Protein AF-A0A924H249-F1 (afdb_monomer_lite)

Foldseek 3Di:
DCVVVVVVCVVVVNDDDDDPVDDDDDDDDVVCVDLVNLLVVLLVLLLVPQCPLVLAQDQLPQPPVLVVLLVVLVVCCVPDPPPDDPVNSVSSSSNSSSVSNNVNSVVSNPDDDDPVVVCCVPPCVNVVVD

Structure (mmCIF, N/CA/C/O backbone):
data_AF-A0A924H249-F1
#
_entry.id   AF-A0A924H249-F1
#
loop_
_atom_site.group_PDB
_atom_site.id
_atom_site.type_symbol
_atom_site.label_atom_id
_atom_site.label_alt_id
_atom_site.label_comp_id
_atom_site.label_asym_id
_atom_site.label_entity_id
_atom_site.label_seq_id
_atom_site.pdbx_PDB_ins_code
_atom_site.Cartn_x
_atom_site.Cartn_y
_atom_site.Cartn_z
_atom_site.occupancy
_atom_site.B_iso_or_equiv
_atom_site.auth_seq_id
_atom_site.auth_comp_id
_atom_site.auth_asym_id
_atom_site.auth_atom_id
_atom_site.pdbx_PDB_model_num
ATOM 1 N N . MET A 1 1 ? 0.519 -14.916 -3.062 1.00 48.25 1 MET A N 1
ATOM 2 C CA . MET A 1 1 ? 1.588 -14.952 -4.080 1.00 48.25 1 MET A CA 1
ATOM 3 C C . MET A 1 1 ? 0.857 -15.051 -5.404 1.00 48.25 1 MET A 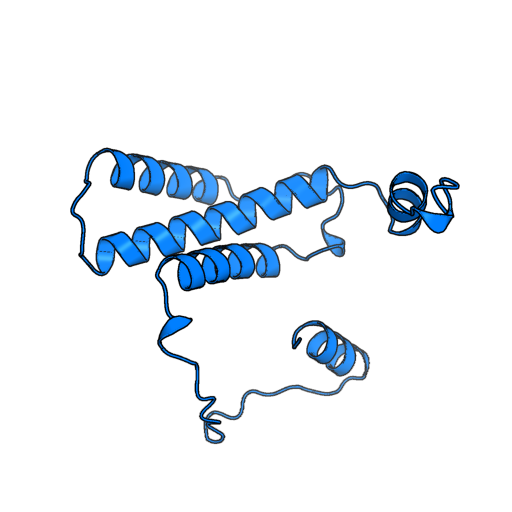C 1
ATOM 5 O O . MET A 1 1 ? 0.759 -16.128 -5.961 1.00 48.25 1 MET A O 1
ATOM 9 N N . ASP A 1 2 ? 0.258 -13.940 -5.844 1.00 69.56 2 ASP A N 1
ATOM 10 C CA . ASP A 1 2 ? -0.785 -13.982 -6.891 1.00 69.56 2 ASP A CA 1
ATOM 11 C C . ASP A 1 2 ? -0.420 -13.036 -8.049 1.00 69.56 2 ASP A C 1
ATOM 13 O O . ASP A 1 2 ? -0.809 -13.231 -9.194 1.00 69.56 2 ASP A O 1
ATOM 17 N N . PHE A 1 3 ? 0.419 -12.039 -7.752 1.00 65.44 3 PHE A N 1
ATOM 18 C CA . PHE A 1 3 ? 0.909 -11.050 -8.707 1.00 65.44 3 PHE A CA 1
ATOM 19 C C . PHE A 1 3 ? 1.842 -11.659 -9.761 1.00 65.44 3 PHE A C 1
ATOM 21 O O . PHE A 1 3 ? 1.658 -11.430 -10.950 1.00 65.44 3 PHE A O 1
ATOM 28 N N . GLU A 1 4 ? 2.816 -12.471 -9.341 1.00 70.19 4 GLU A N 1
ATOM 29 C CA . GLU A 1 4 ? 3.751 -13.125 -10.264 1.00 70.19 4 GLU A CA 1
ATOM 30 C C . GLU A 1 4 ? 3.041 -14.145 -11.163 1.00 70.19 4 GLU A C 1
ATOM 32 O O . GLU A 1 4 ? 3.301 -14.198 -12.362 1.00 70.19 4 GLU A O 1
ATOM 37 N N . PHE A 1 5 ? 2.099 -14.906 -10.599 1.00 77.94 5 PHE A N 1
ATOM 38 C CA . PHE A 1 5 ? 1.247 -15.814 -11.360 1.00 77.94 5 PHE A CA 1
ATOM 39 C C . PHE A 1 5 ? 0.435 -15.054 -12.417 1.00 77.94 5 PHE A C 1
ATOM 41 O O . PHE A 1 5 ? 0.472 -15.416 -13.589 1.00 77.94 5 PHE A O 1
ATOM 48 N N . GLY A 1 6 ? -0.211 -13.947 -12.030 1.00 78.06 6 GLY A N 1
ATOM 49 C CA . GLY A 1 6 ? -0.967 -13.098 -12.952 1.00 78.06 6 GLY A CA 1
ATOM 50 C C . GLY A 1 6 ? -0.116 -12.529 -14.092 1.00 78.06 6 GLY A C 1
ATOM 51 O O . GLY A 1 6 ? -0.533 -12.598 -15.247 1.00 78.06 6 GLY A O 1
ATOM 52 N N . ILE A 1 7 ? 1.093 -12.035 -13.791 1.00 73.00 7 ILE A N 1
ATOM 53 C CA . ILE A 1 7 ? 2.043 -11.553 -14.809 1.00 73.00 7 ILE A CA 1
ATOM 54 C C . ILE A 1 7 ? 2.418 -12.674 -15.779 1.00 73.00 7 ILE A C 1
ATOM 56 O O . ILE A 1 7 ? 2.388 -12.472 -16.992 1.00 73.00 7 ILE A O 1
ATOM 60 N N . ARG A 1 8 ? 2.739 -13.866 -15.264 1.00 79.00 8 ARG A N 1
ATOM 61 C CA . ARG A 1 8 ? 3.090 -15.013 -16.109 1.00 79.00 8 ARG A CA 1
ATOM 62 C C . ARG A 1 8 ? 1.921 -15.399 -17.014 1.00 79.00 8 ARG A C 1
ATOM 64 O O . ARG A 1 8 ? 2.114 -15.494 -18.221 1.00 79.00 8 ARG A O 1
ATOM 71 N N . CYS A 1 9 ? 0.707 -15.535 -16.478 1.00 82.50 9 CYS A N 1
ATOM 72 C CA . CYS A 1 9 ? -0.484 -15.820 -17.282 1.00 82.50 9 CYS A CA 1
ATOM 73 C C . CYS A 1 9 ? -0.669 -14.801 -18.416 1.00 82.50 9 CYS A C 1
ATOM 75 O O . CYS A 1 9 ? -0.825 -15.203 -19.566 1.00 82.50 9 CYS A O 1
ATOM 77 N N . GLN A 1 10 ? -0.552 -13.502 -18.121 1.00 80.75 10 GLN A N 1
ATOM 78 C CA . GLN A 1 10 ? -0.635 -12.453 -19.142 1.00 80.75 10 GLN A CA 1
ATOM 79 C C . GLN A 1 10 ? 0.457 -12.589 -20.209 1.00 80.75 10 GLN A C 1
ATOM 81 O O . GLN A 1 10 ? 0.157 -12.471 -21.395 1.00 80.75 10 GLN A O 1
ATOM 86 N N . SER A 1 11 ? 1.700 -12.896 -19.819 1.00 82.19 11 SER A N 1
ATOM 87 C CA . SER A 1 11 ? 2.809 -13.083 -20.768 1.00 82.19 11 SER A CA 1
ATOM 88 C C . SER A 1 11 ? 2.614 -14.274 -21.717 1.00 82.19 11 SER A C 1
ATOM 90 O O . SER A 1 11 ? 3.120 -14.251 -22.834 1.00 82.19 11 SER A O 1
ATOM 92 N N . PHE A 1 12 ? 1.832 -15.278 -21.307 1.00 90.38 12 PHE A N 1
ATOM 93 C CA . PHE A 1 12 ? 1.445 -16.424 -22.136 1.00 90.38 12 PHE A CA 1
ATOM 94 C C . PHE A 1 12 ? 0.108 -16.229 -22.873 1.00 90.38 12 PHE A C 1
ATOM 96 O O . PHE A 1 12 ? -0.423 -17.181 -23.438 1.00 90.38 12 PHE A O 1
ATOM 103 N N . GLY A 1 13 ? -0.477 -15.025 -22.852 1.00 89.75 13 GLY A N 1
ATOM 104 C CA . GLY A 1 13 ? -1.785 -14.764 -23.464 1.00 89.75 13 GLY A CA 1
ATOM 105 C C . GLY A 1 13 ? -2.959 -15.439 -22.742 1.00 89.75 13 GLY A C 1
ATOM 106 O O . GLY A 1 13 ? -4.075 -15.462 -23.258 1.00 89.75 13 GLY A O 1
ATOM 107 N N . VAL A 1 14 ? -2.736 -15.975 -21.539 1.00 90.56 14 VAL A N 1
ATOM 108 C CA . VAL A 1 14 ? -3.776 -16.595 -20.718 1.00 90.56 14 VAL A CA 1
ATOM 109 C C . VAL A 1 14 ? -4.541 -15.502 -19.987 1.00 90.56 14 VAL A C 1
ATOM 111 O O . VAL A 1 14 ? -4.006 -14.780 -19.140 1.00 90.56 14 VAL A O 1
ATOM 114 N N . ARG A 1 15 ? -5.831 -15.388 -20.300 1.00 83.94 15 ARG A N 1
ATOM 115 C CA . ARG A 1 15 ? -6.714 -14.408 -19.673 1.00 83.94 15 ARG A CA 1
ATOM 116 C C . ARG A 1 15 ? -7.135 -14.893 -18.286 1.00 83.94 15 ARG A C 1
ATOM 118 O O . ARG A 1 15 ? -7.919 -15.827 -18.161 1.00 83.94 15 ARG A O 1
ATOM 125 N N . VAL A 1 16 ? -6.655 -14.215 -17.247 1.00 81.56 16 VAL A N 1
ATOM 126 C CA . VAL A 1 16 ? -7.161 -14.386 -15.878 1.00 81.56 16 VAL A CA 1
ATOM 127 C C . VAL A 1 16 ? -8.404 -13.515 -15.722 1.00 81.56 16 VAL A C 1
ATOM 129 O O . VAL A 1 16 ? -8.338 -12.301 -15.921 1.00 81.56 16 VAL A O 1
ATOM 132 N N . VAL A 1 17 ? -9.540 -14.129 -15.396 1.00 81.25 17 VAL A N 1
ATOM 133 C CA . VAL A 1 17 ? -10.823 -13.437 -15.221 1.00 81.25 17 VAL A CA 1
ATOM 134 C C . VAL A 1 17 ? -11.306 -13.644 -13.794 1.00 81.25 17 VAL A C 1
ATOM 136 O O . VAL A 1 17 ? -11.137 -14.719 -13.224 1.00 81.25 17 VAL A O 1
ATOM 139 N N . TYR A 1 18 ? -11.898 -12.604 -13.217 1.00 81.44 18 TYR A N 1
ATOM 140 C CA . TYR A 1 18 ? -12.643 -12.733 -11.976 1.00 81.44 18 TYR A CA 1
ATOM 141 C C . TYR A 1 18 ? -14.050 -13.238 -12.309 1.00 81.44 18 TYR A C 1
ATOM 143 O O . TYR A 1 18 ? -14.778 -12.552 -13.025 1.00 81.44 18 TYR A O 1
ATOM 151 N N . GLU A 1 19 ? -14.405 -14.423 -11.815 1.00 87.31 19 GLU A N 1
ATOM 152 C CA . GLU A 1 19 ? -15.755 -14.980 -11.926 1.00 87.31 19 GLU A CA 1
ATOM 153 C C . GLU A 1 19 ? -16.529 -14.663 -10.636 1.00 87.31 19 GLU A C 1
ATOM 155 O O . GLU A 1 19 ? -16.266 -15.293 -9.608 1.00 87.31 19 GLU A O 1
ATOM 160 N N . PRO A 1 20 ? -17.449 -13.680 -10.640 1.00 80.88 20 PRO A N 1
ATOM 161 C CA . PRO A 1 20 ? -18.167 -13.269 -9.435 1.00 80.88 20 PRO A CA 1
ATOM 162 C C . PRO A 1 20 ? -19.049 -14.374 -8.840 1.00 80.88 20 PRO A C 1
ATOM 164 O O . PRO A 1 20 ? -19.320 -14.332 -7.641 1.00 80.88 20 PRO A O 1
ATOM 167 N N . ALA A 1 21 ? -19.481 -15.364 -9.632 1.00 89.00 21 ALA A N 1
ATOM 168 C CA . ALA A 1 21 ? -20.244 -16.503 -9.122 1.00 89.00 21 ALA A CA 1
ATOM 169 C C . ALA A 1 21 ? -19.385 -17.490 -8.306 1.00 89.00 21 ALA A C 1
ATOM 171 O O . ALA A 1 21 ? -19.917 -18.257 -7.503 1.00 89.00 21 ALA A O 1
ATOM 172 N N . VAL A 1 22 ? -18.058 -17.472 -8.478 1.00 82.81 22 VAL A N 1
ATOM 173 C CA . VAL A 1 22 ? -17.122 -18.356 -7.771 1.00 82.81 22 VAL A CA 1
ATOM 174 C C . VAL A 1 22 ? -16.566 -17.622 -6.553 1.00 82.81 22 VAL A C 1
ATOM 176 O O . VAL A 1 22 ? -15.516 -16.979 -6.590 1.00 82.81 22 VAL A O 1
ATOM 179 N N . VAL A 1 23 ? -17.288 -17.726 -5.437 1.00 77.88 23 VAL A N 1
ATOM 180 C CA . VAL A 1 23 ? -16.861 -17.176 -4.146 1.00 77.88 23 VAL A CA 1
ATOM 181 C C . VAL A 1 23 ? -16.162 -18.265 -3.338 1.00 77.88 23 VAL A C 1
ATOM 183 O O . VAL A 1 23 ? -16.793 -19.203 -2.857 1.00 77.88 23 VAL A O 1
ATOM 186 N N . VAL A 1 24 ? -14.848 -18.131 -3.158 1.00 81.44 24 VAL A N 1
ATOM 187 C CA . VAL A 1 24 ? -14.080 -18.995 -2.252 1.00 81.44 24 VAL A CA 1
ATOM 188 C C . VAL A 1 24 ? -14.032 -18.341 -0.876 1.00 81.44 24 VAL A C 1
ATOM 190 O O . VAL A 1 24 ? -13.462 -17.261 -0.714 1.00 81.44 24 VAL A O 1
ATOM 193 N N . SER A 1 25 ? -14.617 -18.998 0.126 1.00 82.81 25 SER A N 1
ATOM 194 C CA . SER A 1 25 ? -14.452 -18.590 1.522 1.00 82.81 25 SER A CA 1
ATOM 195 C C . SER A 1 25 ? -13.082 -19.050 2.018 1.00 82.81 25 SER A C 1
ATOM 197 O O . SER A 1 25 ? -12.830 -20.247 2.145 1.00 82.81 25 SER A O 1
ATOM 199 N N . ALA A 1 26 ? -12.181 -18.102 2.269 1.00 79.00 26 ALA A N 1
ATOM 200 C CA . ALA A 1 26 ? -10.899 -18.370 2.907 1.00 79.00 26 ALA A CA 1
ATOM 201 C C . ALA A 1 26 ? -11.023 -18.031 4.401 1.00 79.00 26 ALA A C 1
ATOM 203 O O . ALA A 1 26 ? -11.135 -16.846 4.732 1.00 79.00 26 ALA A O 1
ATOM 204 N N . PRO A 1 27 ? -11.026 -19.021 5.314 1.00 82.62 27 PRO A N 1
ATOM 205 C CA . PRO A 1 27 ? -11.059 -18.736 6.739 1.00 82.62 27 PRO A CA 1
ATOM 206 C C . PRO A 1 27 ? -9.766 -18.018 7.134 1.00 82.62 27 PRO A C 1
ATOM 208 O O . PRO A 1 27 ? -8.664 -18.512 6.898 1.00 82.62 27 PRO A O 1
ATOM 211 N N . ILE A 1 28 ? -9.905 -16.832 7.722 1.00 80.31 28 ILE A N 1
ATOM 212 C CA . ILE A 1 28 ? -8.790 -16.072 8.287 1.00 80.31 28 ILE A CA 1
ATOM 213 C C . ILE A 1 28 ? -8.924 -16.147 9.801 1.00 80.31 28 ILE A C 1
ATOM 215 O O . ILE A 1 28 ? -9.995 -15.873 10.339 1.00 80.31 28 ILE A O 1
ATOM 219 N N . ASP A 1 29 ? -7.834 -16.495 10.479 1.00 86.25 29 ASP A N 1
ATOM 220 C CA . ASP A 1 29 ? -7.760 -16.457 11.936 1.00 86.25 29 ASP A CA 1
ATOM 221 C C . ASP A 1 29 ? -8.114 -15.041 12.451 1.00 86.25 29 ASP A C 1
ATOM 223 O O . ASP A 1 29 ? -7.425 -14.075 12.095 1.00 86.25 29 ASP A O 1
ATOM 227 N N . PRO A 1 30 ? -9.157 -14.881 13.289 1.00 87.56 30 PRO A N 1
ATOM 228 C CA . PRO A 1 30 ? -9.536 -13.592 13.859 1.00 87.56 30 PRO A CA 1
ATOM 229 C C . PRO A 1 30 ? -8.401 -12.901 14.622 1.00 87.56 30 PRO A C 1
ATOM 231 O O . PRO A 1 30 ? -8.322 -11.672 14.602 1.00 87.56 30 PRO A O 1
ATOM 234 N N . ALA A 1 31 ? -7.479 -13.658 15.230 1.00 88.44 31 ALA A N 1
ATOM 235 C CA . ALA A 1 31 ? -6.309 -13.092 15.901 1.00 88.44 31 ALA A CA 1
ATOM 236 C C . ALA A 1 31 ? -5.384 -12.334 14.929 1.00 88.44 31 ALA A C 1
ATOM 238 O O . ALA A 1 31 ? -4.664 -11.415 15.326 1.00 88.44 31 ALA A O 1
ATOM 239 N N . CYS A 1 32 ? -5.436 -12.664 13.634 1.00 82.00 32 CYS A N 1
ATOM 240 C CA . CYS A 1 32 ? -4.687 -11.971 12.591 1.00 82.00 32 CYS A CA 1
ATOM 241 C C . CYS A 1 32 ? -5.352 -10.654 12.145 1.00 82.00 32 CYS A C 1
ATOM 243 O O . CYS A 1 32 ? -4.664 -9.779 11.608 1.00 82.00 32 CYS A O 1
ATOM 245 N N . LEU A 1 33 ? -6.657 -10.463 12.388 1.00 86.44 33 LEU A N 1
ATOM 246 C CA . LEU A 1 33 ? -7.452 -9.308 11.937 1.00 86.44 33 LEU A CA 1
ATOM 247 C C . LEU A 1 33 ? -7.261 -8.069 12.826 1.00 86.44 33 LEU A C 1
ATOM 249 O O . LEU A 1 33 ? -8.203 -7.443 13.306 1.00 86.44 33 LEU A O 1
ATOM 253 N N . THR A 1 34 ? -6.009 -7.678 13.033 1.00 89.50 34 THR A N 1
ATOM 254 C CA . THR A 1 34 ? -5.667 -6.503 13.840 1.00 89.50 34 THR A CA 1
ATOM 255 C C . THR A 1 34 ? -5.698 -5.216 13.008 1.00 89.50 34 THR A C 1
ATOM 257 O O . THR A 1 34 ? -5.408 -5.243 11.807 1.00 89.50 34 THR A O 1
ATOM 260 N N . PRO A 1 35 ? -5.917 -4.032 13.614 1.00 88.81 35 PRO A N 1
ATOM 261 C CA . PRO A 1 35 ? -5.763 -2.758 12.908 1.00 88.81 35 PRO A CA 1
ATOM 262 C C . PRO A 1 35 ? -4.402 -2.637 12.209 1.00 88.81 35 PRO A C 1
ATOM 264 O O . PRO A 1 35 ? -4.305 -2.144 11.088 1.00 88.81 35 PRO A O 1
ATOM 267 N N . ARG A 1 36 ? -3.341 -3.159 12.836 1.00 89.75 36 ARG A N 1
ATOM 268 C CA . ARG A 1 36 ? -1.989 -3.188 12.268 1.00 89.75 36 ARG A CA 1
ATOM 269 C C . ARG A 1 36 ? -1.917 -3.999 10.973 1.00 89.75 36 ARG A C 1
ATOM 271 O O . ARG A 1 36 ? -1.219 -3.579 10.049 1.00 89.75 36 ARG A O 1
ATOM 278 N N . TYR A 1 37 ? -2.613 -5.133 10.901 1.00 90.12 37 TYR A N 1
ATOM 279 C CA . TYR A 1 37 ? -2.686 -5.959 9.696 1.00 90.12 37 TYR A CA 1
ATOM 280 C C . TYR A 1 37 ? -3.278 -5.169 8.523 1.00 90.12 37 TYR A C 1
ATOM 282 O O . TYR A 1 37 ? -2.644 -5.053 7.472 1.00 90.12 37 TYR A O 1
ATOM 290 N N . PHE A 1 38 ? -4.430 -4.530 8.728 1.00 90.56 38 PHE A N 1
ATOM 291 C CA . PHE A 1 38 ? -5.098 -3.752 7.683 1.00 90.56 38 PHE A CA 1
ATOM 292 C C . PHE A 1 38 ? -4.282 -2.541 7.221 1.00 90.56 38 PHE A C 1
ATOM 294 O O . PHE A 1 38 ? -4.202 -2.284 6.021 1.00 90.56 38 PHE A O 1
ATOM 301 N N . LEU A 1 39 ? -3.614 -1.831 8.136 1.00 91.19 39 LEU A N 1
ATOM 302 C CA . LEU A 1 39 ? -2.752 -0.701 7.768 1.00 91.19 39 LEU A CA 1
ATOM 303 C C . LEU A 1 39 ? -1.542 -1.151 6.934 1.00 91.19 39 LEU A C 1
ATOM 305 O O . LEU A 1 39 ? -1.207 -0.509 5.936 1.00 91.19 39 LEU A O 1
ATOM 309 N N . ARG A 1 40 ? -0.923 -2.289 7.282 1.00 89.94 40 ARG A N 1
ATOM 310 C CA . ARG A 1 40 ? 0.143 -2.906 6.470 1.00 89.94 40 ARG A CA 1
ATOM 311 C C . ARG A 1 40 ? -0.363 -3.317 5.092 1.00 89.94 40 ARG A C 1
ATOM 313 O O . ARG A 1 40 ? 0.320 -3.091 4.094 1.00 89.94 40 ARG A O 1
ATOM 320 N N . TRP A 1 41 ? -1.559 -3.894 5.029 1.00 90.19 41 TRP A N 1
ATOM 321 C CA . TRP A 1 41 ? -2.197 -4.241 3.766 1.00 90.19 41 TRP A CA 1
ATOM 322 C C . TRP A 1 41 ? -2.464 -2.996 2.908 1.00 90.19 41 TRP A C 1
ATOM 324 O O . TRP A 1 41 ? -2.112 -2.982 1.730 1.00 90.19 41 TRP A O 1
ATOM 334 N N . ALA A 1 42 ? -2.991 -1.915 3.493 1.00 91.81 42 ALA A N 1
ATOM 335 C CA . ALA A 1 42 ? -3.250 -0.660 2.786 1.00 91.81 42 ALA A CA 1
ATOM 336 C C . ALA A 1 42 ? -1.972 -0.035 2.218 1.00 91.81 42 ALA A C 1
ATOM 338 O O . ALA A 1 42 ? -1.962 0.393 1.063 1.00 91.81 42 ALA A O 1
ATOM 339 N N . PHE A 1 43 ? -0.891 -0.040 2.999 1.00 90.69 43 PHE A N 1
ATOM 340 C CA . PHE A 1 43 ? 0.433 0.384 2.551 1.00 90.69 43 PHE A CA 1
ATOM 341 C C . PHE A 1 43 ? 0.912 -0.424 1.348 1.00 90.69 43 PHE A C 1
ATOM 343 O O . PHE A 1 43 ? 1.257 0.141 0.310 1.00 90.69 43 PHE A O 1
ATOM 350 N N . LYS A 1 44 ? 0.858 -1.757 1.451 1.00 86.31 44 LYS A N 1
ATOM 351 C CA . LYS A 1 44 ? 1.258 -2.664 0.371 1.00 86.31 44 LYS A CA 1
ATOM 352 C C . LYS A 1 44 ? 0.413 -2.465 -0.892 1.00 86.31 44 LYS A C 1
ATOM 354 O O . LYS A 1 44 ? 0.952 -2.487 -1.995 1.00 86.31 44 LYS A O 1
ATOM 359 N N . ALA A 1 45 ? -0.886 -2.208 -0.746 1.00 85.62 45 ALA A N 1
ATOM 360 C CA . ALA A 1 45 ? -1.768 -1.887 -1.867 1.00 85.62 45 ALA A CA 1
ATOM 361 C C . ALA A 1 45 ? -1.373 -0.579 -2.582 1.00 85.62 45 ALA A C 1
ATOM 363 O O . ALA A 1 45 ? -1.584 -0.453 -3.787 1.00 85.62 45 ALA A O 1
ATOM 364 N N . GLY A 1 46 ? -0.781 0.384 -1.867 1.00 83.56 46 GLY A N 1
ATOM 365 C CA . GLY A 1 46 ? -0.210 1.601 -2.456 1.00 83.56 46 GLY A CA 1
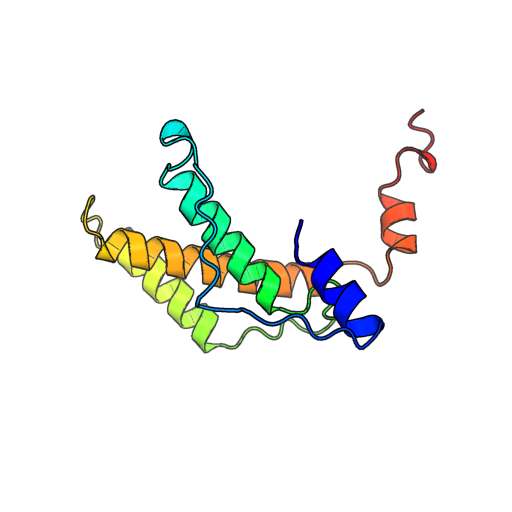ATOM 366 C C . GLY A 1 46 ? 1.030 1.329 -3.314 1.00 83.56 46 GLY A C 1
ATOM 367 O O . GLY A 1 46 ? 1.156 1.882 -4.407 1.00 83.56 46 GLY A O 1
ATOM 368 N N . ILE A 1 47 ? 1.902 0.421 -2.862 1.00 81.12 47 ILE A N 1
ATOM 369 C CA . ILE A 1 47 ? 3.119 0.005 -3.584 1.00 81.12 47 ILE A CA 1
ATOM 370 C C . ILE A 1 47 ? 2.771 -0.645 -4.930 1.00 81.12 47 ILE A C 1
ATOM 372 O O . ILE A 1 47 ? 3.366 -0.321 -5.955 1.00 81.12 47 ILE A O 1
ATOM 376 N N . ALA A 1 48 ? 1.781 -1.541 -4.951 1.00 64.31 48 ALA A N 1
ATOM 377 C CA . ALA A 1 48 ? 1.448 -2.333 -6.139 1.00 64.31 48 ALA A CA 1
ATOM 378 C C . ALA A 1 48 ? 0.977 -1.497 -7.349 1.00 64.31 48 ALA A C 1
ATOM 380 O O . ALA A 1 48 ? 1.041 -1.965 -8.480 1.00 64.31 48 ALA A O 1
ATOM 381 N N . ARG A 1 49 ? 0.520 -0.255 -7.134 1.00 60.47 49 ARG A N 1
ATOM 382 C CA . ARG A 1 49 ? -0.012 0.617 -8.197 1.00 60.47 49 ARG A CA 1
ATOM 383 C C . ARG A 1 49 ? 1.048 1.369 -8.999 1.00 60.47 49 ARG A C 1
ATOM 385 O O . ARG A 1 49 ? 0.725 1.914 -10.046 1.00 60.47 49 ARG A O 1
ATOM 392 N N . THR A 1 50 ? 2.284 1.450 -8.516 1.00 56.91 50 THR A N 1
ATOM 393 C CA . THR A 1 50 ? 3.306 2.366 -9.059 1.00 56.91 50 THR A CA 1
ATOM 394 C C . THR A 1 50 ? 4.282 1.696 -10.037 1.00 56.91 50 THR A C 1
ATOM 396 O O . THR A 1 50 ? 5.370 2.211 -10.258 1.00 56.91 50 THR A O 1
ATOM 399 N N . GLY A 1 51 ? 3.902 0.570 -10.655 1.00 56.34 51 GLY A N 1
ATOM 400 C CA . GLY A 1 51 ? 4.669 -0.052 -11.750 1.00 56.34 51 GLY A CA 1
ATOM 401 C C . GLY A 1 51 ? 5.883 -0.889 -11.323 1.00 56.34 51 GLY A C 1
ATOM 402 O O . GLY A 1 51 ? 6.616 -1.387 -12.169 1.00 56.34 51 GLY A O 1
ATOM 403 N N . GLY A 1 52 ? 6.107 -1.082 -10.019 1.00 59.28 52 GLY A N 1
ATOM 404 C CA . GLY A 1 52 ? 7.148 -1.987 -9.517 1.00 59.28 52 GLY A CA 1
ATOM 405 C C . GLY A 1 52 ? 8.566 -1.640 -10.000 1.00 59.28 52 GLY A C 1
ATOM 406 O O . GLY A 1 52 ? 8.974 -0.481 -9.974 1.00 59.28 52 GLY A O 1
ATOM 407 N N . ILE A 1 53 ? 9.329 -2.660 -10.414 1.00 53.38 53 ILE A N 1
ATOM 408 C CA . ILE A 1 53 ? 10.729 -2.541 -10.873 1.00 53.38 53 ILE A CA 1
ATOM 409 C C . ILE A 1 53 ? 10.838 -1.728 -12.177 1.00 53.38 53 ILE A C 1
ATOM 411 O O . ILE A 1 53 ? 11.854 -1.074 -12.405 1.00 53.38 53 ILE A O 1
ATOM 415 N N . GLU A 1 54 ? 9.790 -1.699 -13.003 1.00 55.03 54 GLU A N 1
ATOM 416 C CA . GLU A 1 54 ? 9.774 -0.974 -14.284 1.00 55.03 54 GLU A CA 1
ATOM 417 C C . GLU A 1 54 ? 9.773 0.555 -14.102 1.00 55.03 54 GLU A C 1
ATOM 419 O O . GLU A 1 54 ? 10.187 1.302 -14.991 1.00 55.03 54 GLU A O 1
ATOM 424 N N . ALA A 1 55 ? 9.377 1.037 -12.919 1.00 57.44 55 ALA A N 1
ATOM 425 C CA . ALA A 1 55 ? 9.435 2.450 -12.553 1.00 57.44 55 ALA A CA 1
ATOM 426 C C . ALA A 1 55 ? 10.823 2.904 -12.050 1.00 57.44 55 ALA A C 1
ATOM 428 O O . ALA A 1 55 ? 10.994 4.074 -11.694 1.00 57.44 55 ALA A O 1
ATOM 429 N N . ALA A 1 56 ? 11.822 2.011 -12.006 1.00 57.12 56 ALA A N 1
ATOM 430 C CA . ALA A 1 56 ? 13.151 2.324 -11.489 1.00 57.12 56 ALA A CA 1
ATOM 431 C C . ALA A 1 56 ? 13.792 3.530 -12.209 1.00 57.12 56 ALA A C 1
ATOM 433 O O . ALA A 1 56 ? 13.805 3.617 -13.437 1.00 57.12 56 ALA A O 1
ATOM 434 N N . ARG A 1 57 ? 14.351 4.466 -11.428 1.00 60.31 57 ARG A N 1
ATOM 435 C CA . ARG A 1 57 ? 14.984 5.729 -11.865 1.00 60.31 57 ARG A CA 1
ATOM 436 C C . ARG A 1 57 ? 14.125 6.694 -12.690 1.00 60.31 57 ARG A C 1
ATOM 438 O O . ARG A 1 57 ? 14.650 7.715 -13.142 1.00 60.31 57 ARG A O 1
ATOM 445 N N . GLN A 1 58 ? 12.826 6.462 -12.852 1.00 65.06 58 GLN A N 1
ATOM 446 C CA . GLN A 1 58 ? 11.942 7.537 -13.298 1.00 65.06 58 GLN A CA 1
ATOM 447 C C . GLN A 1 58 ? 11.857 8.572 -12.171 1.00 65.06 58 GLN A C 1
ATOM 449 O O . GLN A 1 58 ? 11.831 8.202 -10.996 1.00 65.06 58 GLN A O 1
ATOM 454 N N . ARG A 1 59 ? 11.857 9.877 -12.499 1.00 72.31 59 ARG A N 1
ATOM 455 C CA . ARG A 1 59 ? 11.574 10.915 -11.489 1.00 72.31 59 ARG A CA 1
ATOM 456 C C . ARG A 1 59 ? 10.306 10.506 -10.736 1.00 72.31 59 ARG A C 1
ATOM 458 O O . ARG A 1 59 ? 9.391 10.028 -11.408 1.00 72.31 59 ARG A O 1
ATOM 465 N N . PRO A 1 60 ? 10.230 10.677 -9.405 1.00 74.62 60 PRO A N 1
ATOM 466 C CA . PRO A 1 60 ? 9.080 10.228 -8.631 1.00 74.62 60 PRO A CA 1
ATOM 467 C C . PRO A 1 60 ? 7.808 10.869 -9.198 1.00 74.62 60 PRO A C 1
ATOM 469 O O . PRO A 1 60 ? 7.531 12.046 -8.980 1.00 74.62 60 PRO A O 1
ATOM 472 N N . ARG A 1 61 ? 7.044 10.095 -9.978 1.00 74.19 61 ARG A N 1
ATOM 473 C CA . ARG A 1 61 ? 5.792 10.526 -10.613 1.00 74.19 61 ARG A CA 1
ATOM 474 C C . ARG A 1 61 ? 4.655 10.370 -9.617 1.00 74.19 61 ARG A C 1
ATOM 476 O O . ARG A 1 61 ? 3.722 9.602 -9.820 1.00 74.19 61 ARG A O 1
ATOM 483 N N . VAL A 1 62 ? 4.770 11.086 -8.506 1.00 81.94 62 VAL A N 1
ATOM 484 C CA . VAL A 1 62 ? 3.686 11.205 -7.538 1.00 81.94 62 VAL A CA 1
ATOM 485 C C . VAL A 1 62 ? 2.917 12.479 -7.874 1.00 81.94 62 VAL A C 1
ATOM 487 O O . VAL A 1 62 ? 3.507 13.562 -7.842 1.00 81.94 62 VAL A O 1
ATOM 490 N N . PRO A 1 63 ? 1.618 12.390 -8.197 1.00 84.69 63 PRO A N 1
ATOM 491 C CA . PRO A 1 63 ? 0.811 13.576 -8.435 1.00 84.69 63 PRO A CA 1
ATOM 492 C C . PRO A 1 63 ? 0.814 14.514 -7.212 1.00 84.69 63 PRO A C 1
ATOM 494 O O . PRO A 1 63 ? 0.627 14.031 -6.093 1.00 84.69 63 PRO A O 1
ATOM 497 N N . PRO A 1 64 ? 0.948 15.845 -7.385 1.00 88.25 64 PRO A N 1
ATOM 498 C CA . PRO A 1 64 ? 0.996 16.795 -6.266 1.00 88.25 64 PRO A CA 1
ATOM 499 C C . PRO A 1 64 ? -0.194 16.693 -5.302 1.00 88.25 64 PRO A C 1
ATOM 501 O O . PRO A 1 64 ? -0.034 16.826 -4.089 1.00 88.25 64 PRO A O 1
ATOM 504 N N . TRP A 1 65 ? -1.385 16.380 -5.824 1.00 89.50 65 TRP A N 1
ATOM 505 C CA . TRP A 1 65 ? -2.591 16.195 -5.014 1.00 89.50 65 TRP A CA 1
ATOM 506 C C . TRP A 1 65 ? -2.464 15.054 -3.994 1.00 89.50 65 TRP A C 1
ATOM 508 O O . TRP A 1 65 ? -3.122 15.095 -2.959 1.00 89.50 65 TRP A O 1
ATOM 518 N N . MET A 1 66 ? -1.618 14.050 -4.254 1.00 89.38 66 MET A N 1
ATOM 519 C CA . MET A 1 66 ? -1.410 12.923 -3.344 1.00 89.38 6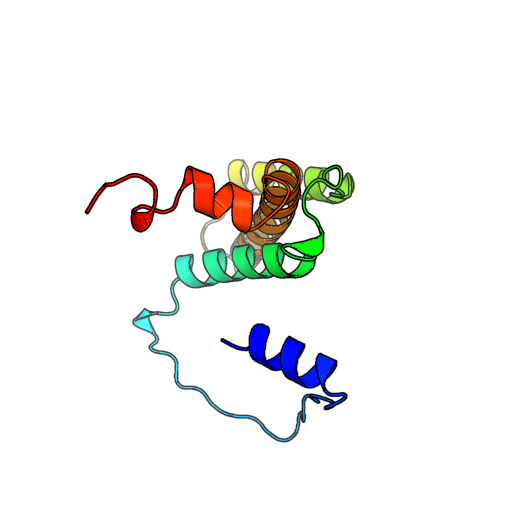6 MET A CA 1
ATOM 520 C C . MET A 1 66 ? -0.607 13.350 -2.114 1.00 89.38 66 MET A C 1
ATOM 522 O O . MET A 1 66 ? -0.960 12.969 -1.002 1.00 89.38 66 MET A O 1
ATOM 526 N N . TYR A 1 67 ? 0.412 14.199 -2.290 1.00 91.56 67 TYR A N 1
ATOM 527 C CA . TYR A 1 67 ? 1.123 14.813 -1.164 1.00 91.56 67 TYR A CA 1
ATOM 528 C C . TYR A 1 67 ? 0.200 15.716 -0.353 1.00 91.56 67 TYR A C 1
ATOM 530 O O . TYR A 1 67 ? 0.200 15.641 0.874 1.00 91.56 67 TYR A O 1
ATOM 538 N N . ARG A 1 68 ? -0.620 16.528 -1.034 1.00 93.25 68 ARG A N 1
ATOM 539 C CA . ARG A 1 68 ? -1.588 17.402 -0.365 1.00 93.25 68 ARG A CA 1
ATOM 540 C C . ARG A 1 68 ? -2.546 16.593 0.508 1.00 93.25 68 ARG A C 1
ATOM 542 O O . ARG A 1 68 ? -2.641 16.861 1.699 1.00 93.25 68 ARG A O 1
ATOM 549 N N . ARG A 1 69 ? -3.164 15.550 -0.053 1.00 92.19 69 ARG A N 1
ATOM 550 C CA . ARG A 1 69 ? -4.084 14.671 0.679 1.00 92.19 69 ARG A CA 1
ATOM 551 C C . ARG A 1 69 ? -3.404 13.937 1.834 1.00 92.19 69 ARG A C 1
ATOM 553 O O . ARG A 1 69 ? -3.968 13.857 2.917 1.00 92.19 69 ARG A O 1
ATOM 560 N N . PHE A 1 70 ? -2.185 13.437 1.627 1.00 93.44 70 PHE A N 1
ATOM 561 C CA . PHE A 1 70 ? -1.409 12.803 2.693 1.00 93.44 70 PHE A CA 1
ATOM 562 C C . PHE A 1 70 ? -1.184 13.760 3.874 1.00 93.44 70 PHE A C 1
ATOM 564 O O . PHE A 1 70 ? -1.350 13.358 5.026 1.00 93.44 70 PHE A O 1
ATOM 571 N N . MET A 1 71 ? -0.843 15.021 3.593 1.00 94.00 71 MET A N 1
ATOM 572 C CA . MET A 1 71 ? -0.653 16.046 4.620 1.00 94.00 71 MET A CA 1
ATOM 573 C C . MET A 1 71 ? -1.969 16.445 5.294 1.00 94.00 71 MET A C 1
ATOM 575 O O . MET A 1 71 ? -2.005 16.527 6.518 1.00 94.00 71 MET A O 1
ATOM 579 N N . GLU A 1 72 ? -3.051 16.628 4.531 1.00 92.75 72 GLU A N 1
ATOM 580 C CA . GLU A 1 72 ? -4.399 16.889 5.060 1.00 92.75 72 GLU A CA 1
ATOM 581 C C . GLU A 1 72 ? -4.828 15.783 6.042 1.00 92.75 72 GLU A C 1
ATOM 583 O O . GLU A 1 72 ? -5.207 16.081 7.174 1.00 92.75 72 GLU A O 1
ATOM 588 N N . ASP A 1 73 ? -4.677 14.509 5.660 1.00 90.81 73 ASP A N 1
ATOM 589 C CA . ASP A 1 73 ? -5.001 13.358 6.512 1.00 90.81 73 ASP A CA 1
ATOM 590 C C . ASP A 1 73 ? -4.063 13.257 7.732 1.00 90.81 73 ASP A C 1
ATOM 592 O O . ASP A 1 73 ? -4.481 12.851 8.819 1.00 90.81 73 ASP A O 1
ATOM 596 N N . ALA A 1 74 ? -2.779 13.606 7.590 1.00 90.31 74 ALA A N 1
ATOM 597 C CA . ALA A 1 74 ? -1.826 13.601 8.700 1.00 90.31 74 ALA A CA 1
ATOM 598 C C . ALA A 1 74 ? -2.163 14.670 9.749 1.00 90.31 74 ALA A C 1
ATOM 600 O O . ALA A 1 74 ? -2.178 14.363 10.942 1.00 90.31 74 ALA A O 1
ATOM 601 N N . ILE A 1 75 ? -2.481 15.885 9.298 1.00 91.69 75 ILE A N 1
ATOM 602 C CA . ILE A 1 75 ? -2.916 17.002 10.142 1.00 91.69 75 ILE A CA 1
ATOM 603 C C . ILE A 1 75 ? -4.253 16.654 10.802 1.00 91.69 75 ILE A C 1
ATOM 605 O O . ILE A 1 75 ? -4.378 16.751 12.021 1.00 91.69 75 ILE A O 1
ATOM 609 N N . ALA A 1 76 ? -5.234 16.170 10.034 1.00 88.19 76 ALA A N 1
ATOM 610 C CA . ALA A 1 76 ? -6.537 15.784 10.567 1.00 88.19 76 ALA A CA 1
ATOM 611 C C . ALA A 1 76 ? -6.413 14.736 11.683 1.00 88.19 76 ALA A C 1
ATOM 613 O O . ALA A 1 76 ? -7.024 14.887 12.737 1.00 88.19 76 ALA A O 1
ATOM 614 N N . LEU A 1 77 ? -5.566 13.719 11.501 1.00 86.50 77 LEU A N 1
ATOM 615 C CA . LEU A 1 77 ? -5.331 12.691 12.518 1.00 86.50 77 LEU A CA 1
ATOM 616 C C . LEU A 1 77 ? -4.554 13.195 13.744 1.00 86.50 77 LEU A C 1
ATOM 618 O O . LEU A 1 77 ? -4.685 12.594 14.808 1.00 86.50 77 LEU A O 1
ATOM 622 N N . ALA A 1 78 ? -3.746 14.250 13.605 1.00 87.19 78 ALA A N 1
ATOM 623 C CA . ALA A 1 78 ? -3.019 14.857 14.719 1.00 87.19 78 ALA A CA 1
ATOM 624 C C . ALA A 1 78 ? -3.931 15.739 15.590 1.00 87.19 78 ALA A C 1
ATOM 626 O O . ALA A 1 78 ? -3.826 15.699 16.812 1.00 87.19 78 ALA A O 1
ATOM 627 N N . PHE A 1 79 ? -4.844 16.498 14.970 1.00 85.06 79 PHE A N 1
ATOM 628 C CA . PHE A 1 79 ? -5.695 17.477 15.663 1.00 85.06 79 PHE A CA 1
ATOM 629 C C . PHE A 1 79 ? -7.119 16.992 15.965 1.00 85.06 79 PHE A C 1
ATOM 631 O O . PHE A 1 79 ? -7.796 17.587 16.799 1.00 85.06 79 PHE A O 1
ATOM 638 N N . LYS A 1 80 ? -7.588 15.909 15.334 1.00 72.19 80 LYS A N 1
ATOM 639 C CA . LYS A 1 80 ? -8.872 15.259 15.649 1.00 72.19 80 LYS A CA 1
ATOM 640 C C . LYS A 1 80 ? -8.652 13.815 16.107 1.00 72.19 80 LYS A C 1
ATOM 642 O O . LYS A 1 80 ? -8.988 12.875 15.379 1.00 72.19 80 LYS A O 1
ATOM 647 N N . PRO A 1 81 ? -8.112 13.599 17.319 1.00 63.38 81 PRO A N 1
ATOM 648 C CA . PRO A 1 81 ? -8.045 12.278 17.909 1.00 63.38 81 PRO A CA 1
ATOM 649 C C . PRO A 1 81 ? -9.439 11.924 18.440 1.00 63.38 81 PRO A C 1
ATOM 651 O O . PRO A 1 81 ? -9.693 11.999 19.634 1.00 63.38 81 PRO A O 1
ATOM 654 N N . LEU A 1 82 ? -10.370 11.564 17.558 1.00 63.09 82 LEU A N 1
ATOM 655 C CA . LEU A 1 82 ? -11.581 10.851 17.967 1.00 63.09 82 LEU A CA 1
ATOM 656 C C . LEU A 1 82 ? -11.276 9.352 17.845 1.00 63.09 82 LEU A C 1
ATOM 658 O O . LEU A 1 82 ? -11.397 8.787 16.755 1.00 63.09 82 LEU A O 1
ATOM 662 N N . PRO A 1 83 ? -10.767 8.690 18.900 1.00 64.81 83 PRO A N 1
ATOM 663 C CA . PRO A 1 83 ? -10.523 7.260 18.842 1.00 64.81 83 PRO A CA 1
ATOM 664 C C . PRO A 1 83 ? -11.845 6.517 18.618 1.00 64.81 83 PRO A C 1
ATOM 666 O O . PRO A 1 83 ? -12.847 6.797 19.265 1.00 64.81 83 PRO A O 1
ATOM 669 N N . GLY A 1 84 ? -11.831 5.544 17.706 1.00 67.88 84 GLY A N 1
ATOM 670 C CA . GLY A 1 84 ? -12.875 4.519 17.624 1.00 67.88 84 GLY A CA 1
ATOM 671 C C . GLY A 1 84 ? -13.900 4.648 16.497 1.00 67.88 84 GLY A C 1
ATOM 672 O O . GLY A 1 84 ? -14.670 3.711 16.316 1.00 67.88 84 GLY A O 1
ATOM 673 N N . THR A 1 85 ? -13.911 5.717 15.691 1.00 80.88 85 THR A N 1
ATOM 674 C CA . THR A 1 85 ? -14.850 5.788 14.555 1.00 80.88 85 THR A CA 1
ATOM 675 C C . THR A 1 85 ? -14.305 5.085 13.307 1.00 80.88 85 THR A C 1
ATOM 677 O O . THR A 1 85 ? -13.104 5.117 13.007 1.00 80.88 85 THR A O 1
ATOM 680 N N . ALA A 1 86 ? -15.207 4.465 12.538 1.00 84.81 86 ALA A N 1
ATOM 681 C CA . ALA A 1 86 ? -14.884 3.853 11.248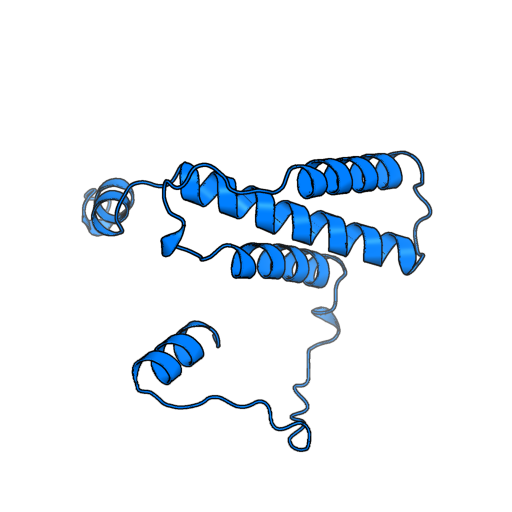 1.00 84.81 86 ALA A CA 1
ATOM 682 C C . ALA A 1 86 ? -14.257 4.866 10.271 1.00 84.81 86 ALA A C 1
ATOM 684 O O . ALA A 1 86 ? -13.372 4.520 9.488 1.00 84.81 86 ALA A O 1
ATOM 685 N N . GLU A 1 87 ? -14.654 6.135 10.367 1.00 85.69 87 GLU A N 1
ATOM 686 C CA . GLU A 1 87 ? -14.107 7.236 9.573 1.00 85.69 87 GLU A CA 1
ATOM 687 C C . GLU A 1 87 ? -12.623 7.478 9.856 1.00 85.69 87 GLU A C 1
ATOM 689 O O . GLU A 1 87 ? -11.826 7.580 8.921 1.00 85.69 87 GLU A O 1
ATOM 694 N N . VAL A 1 88 ? -12.219 7.501 11.130 1.00 87.81 88 VAL A N 1
ATOM 695 C CA . VAL A 1 88 ? -10.810 7.665 11.517 1.00 87.81 88 VAL A CA 1
ATOM 696 C C . VAL A 1 88 ? -9.983 6.474 11.046 1.00 87.81 88 VAL A C 1
ATOM 698 O O . VAL A 1 88 ? -8.859 6.642 10.566 1.00 87.81 88 VAL A O 1
ATOM 701 N N . PHE A 1 89 ? -10.535 5.262 11.113 1.00 88.56 89 PHE A N 1
ATOM 702 C CA . PHE A 1 89 ? -9.867 4.089 10.557 1.00 88.56 89 PHE A CA 1
ATOM 703 C C . PHE A 1 89 ? -9.729 4.169 9.028 1.00 88.56 89 PHE A C 1
ATOM 705 O O . PHE A 1 89 ? -8.646 3.914 8.498 1.00 88.56 89 PHE A O 1
ATOM 712 N N . ALA A 1 90 ? -10.768 4.605 8.314 1.00 89.00 90 ALA A N 1
ATOM 713 C CA . ALA A 1 90 ? -10.725 4.809 6.868 1.00 89.00 90 ALA A CA 1
ATOM 714 C C . ALA A 1 90 ? -9.705 5.889 6.457 1.00 89.00 90 ALA A C 1
ATOM 716 O O . ALA A 1 90 ? -8.963 5.697 5.489 1.00 89.00 90 ALA A O 1
ATOM 717 N N . GLN A 1 91 ? -9.608 6.990 7.210 1.00 89.75 91 GLN A N 1
ATOM 718 C CA . GLN A 1 91 ? -8.578 8.019 7.019 1.00 89.75 91 GLN A CA 1
ATOM 719 C C . GLN A 1 91 ? -7.172 7.450 7.239 1.00 89.75 91 GLN A C 1
ATOM 721 O O . GLN A 1 91 ? -6.287 7.646 6.407 1.00 89.75 91 GLN A O 1
ATOM 726 N N . ARG A 1 92 ? -6.963 6.652 8.297 1.00 91.31 92 ARG A N 1
ATOM 727 C CA . ARG A 1 92 ? -5.684 5.955 8.517 1.00 91.31 92 ARG A CA 1
ATOM 728 C C . ARG A 1 92 ? -5.341 5.047 7.337 1.00 91.31 92 ARG A C 1
ATOM 730 O O . ARG A 1 92 ? -4.228 5.123 6.827 1.00 91.31 92 ARG A O 1
ATOM 737 N N . MET A 1 93 ? -6.283 4.237 6.861 1.00 92.81 93 MET A N 1
ATOM 738 C CA . MET A 1 93 ? -6.077 3.357 5.706 1.00 92.81 93 MET A CA 1
ATOM 739 C C . MET A 1 93 ? -5.681 4.141 4.448 1.00 92.81 93 MET A C 1
ATOM 741 O O . MET A 1 93 ? -4.764 3.736 3.732 1.00 92.81 93 MET A O 1
ATOM 745 N N . ARG A 1 94 ? -6.338 5.278 4.188 1.00 92.19 94 ARG A N 1
ATOM 746 C CA . ARG A 1 94 ? -6.029 6.161 3.054 1.00 92.19 94 ARG A CA 1
ATOM 747 C C . ARG A 1 94 ? -4.624 6.745 3.166 1.00 92.19 94 ARG A C 1
ATOM 749 O O . ARG A 1 94 ? -3.836 6.570 2.239 1.00 92.19 94 ARG A O 1
ATOM 756 N N . LYS A 1 95 ? -4.277 7.306 4.328 1.00 93.88 95 LYS A N 1
ATOM 757 C CA . LYS A 1 95 ? -2.938 7.834 4.613 1.00 93.88 95 LYS A CA 1
ATOM 758 C C . LYS A 1 95 ? -1.849 6.784 4.399 1.00 93.88 95 LYS A C 1
ATOM 760 O O . LYS A 1 95 ? -0.856 7.055 3.734 1.00 93.88 95 LYS A O 1
ATOM 765 N N . TRP A 1 96 ? -2.031 5.575 4.935 1.00 94.00 96 TRP A N 1
ATOM 766 C CA . TRP A 1 96 ? -1.061 4.487 4.771 1.00 94.00 96 TRP A CA 1
ATOM 767 C C . TRP A 1 96 ? -0.923 4.048 3.311 1.00 94.00 96 TRP A C 1
ATOM 769 O O . TRP A 1 96 ? 0.185 3.759 2.866 1.00 94.00 96 TRP A O 1
ATOM 779 N N . ARG A 1 97 ? -2.018 4.038 2.546 1.00 92.56 97 ARG A N 1
ATOM 780 C CA . ARG A 1 97 ? -1.987 3.739 1.111 1.00 92.56 97 ARG A CA 1
ATOM 781 C C . ARG A 1 97 ? -1.233 4.803 0.313 1.00 92.56 97 ARG A C 1
ATOM 783 O O . ARG A 1 97 ? -0.386 4.442 -0.501 1.00 92.56 97 ARG A O 1
ATOM 790 N N . ASP A 1 98 ? -1.503 6.081 0.565 1.00 91.81 98 ASP A N 1
ATOM 791 C CA . ASP A 1 98 ? -0.805 7.193 -0.093 1.00 91.81 98 ASP A CA 1
ATOM 792 C C . ASP A 1 98 ? 0.682 7.195 0.275 1.00 91.81 98 ASP A C 1
ATOM 794 O O . ASP A 1 98 ? 1.537 7.306 -0.601 1.00 91.81 98 ASP A O 1
ATOM 798 N N . MET A 1 99 ? 1.007 6.934 1.545 1.00 93.50 99 MET A N 1
ATOM 799 C CA . MET A 1 99 ? 2.385 6.745 1.998 1.00 93.50 99 MET A CA 1
ATOM 800 C C . MET A 1 99 ? 3.081 5.600 1.256 1.00 93.50 99 MET A C 1
ATOM 802 O O . MET A 1 99 ? 4.232 5.750 0.865 1.00 93.50 99 MET A O 1
ATOM 806 N N . GLY A 1 100 ? 2.397 4.475 1.029 1.00 89.88 100 GLY A N 1
ATOM 807 C CA . GLY A 1 100 ? 2.937 3.354 0.256 1.00 89.88 100 GLY A CA 1
ATOM 808 C C . GLY A 1 100 ? 3.238 3.720 -1.197 1.00 89.88 100 GLY A C 1
ATOM 809 O O . GLY A 1 100 ? 4.296 3.363 -1.710 1.00 89.88 100 GLY A O 1
ATOM 810 N N . ALA A 1 101 ? 2.347 4.473 -1.848 1.00 87.38 101 ALA A N 1
ATOM 811 C CA . ALA A 1 101 ? 2.555 4.944 -3.216 1.00 87.38 101 ALA A CA 1
ATOM 812 C C . ALA A 1 101 ? 3.718 5.950 -3.313 1.00 87.38 101 ALA A C 1
ATOM 814 O O . ALA A 1 101 ? 4.578 5.814 -4.184 1.00 87.38 101 ALA A O 1
ATOM 815 N N . ILE A 1 102 ? 3.778 6.914 -2.387 1.00 89.69 102 ILE A N 1
ATOM 816 C CA . ILE A 1 102 ? 4.871 7.890 -2.283 1.00 89.69 102 ILE A CA 1
ATOM 817 C C . ILE A 1 102 ? 6.196 7.163 -2.040 1.00 89.69 102 ILE A C 1
ATOM 819 O O . ILE A 1 102 ? 7.143 7.335 -2.806 1.00 89.69 102 ILE A O 1
ATOM 823 N N . ALA A 1 103 ? 6.255 6.318 -1.008 1.00 88.88 103 ALA A N 1
ATOM 824 C CA . ALA A 1 103 ? 7.456 5.581 -0.641 1.00 88.88 103 ALA A CA 1
ATOM 825 C C . ALA A 1 103 ? 7.954 4.712 -1.798 1.00 88.88 103 ALA A C 1
ATOM 827 O O . ALA A 1 103 ? 9.150 4.714 -2.070 1.00 88.88 103 ALA A O 1
ATOM 828 N N . ASN A 1 104 ? 7.060 4.028 -2.522 1.00 84.31 104 ASN A N 1
ATOM 829 C CA . ASN A 1 104 ? 7.470 3.224 -3.668 1.00 84.31 104 ASN A CA 1
ATOM 830 C C . ASN A 1 104 ? 8.031 4.072 -4.816 1.00 84.31 104 ASN A C 1
ATOM 832 O O . ASN A 1 104 ? 9.044 3.698 -5.395 1.00 84.31 104 ASN A O 1
ATOM 836 N N . ALA A 1 105 ? 7.426 5.222 -5.127 1.00 83.06 105 ALA A N 1
ATOM 837 C CA . ALA A 1 105 ? 7.926 6.107 -6.180 1.00 83.06 105 ALA A CA 1
ATOM 838 C C . ALA A 1 105 ? 9.325 6.661 -5.859 1.00 83.06 105 ALA A C 1
ATOM 840 O O . ALA A 1 105 ? 10.198 6.694 -6.727 1.00 83.06 105 ALA A O 1
ATOM 841 N N . TRP A 1 106 ? 9.561 7.052 -4.604 1.00 84.81 106 TRP A N 1
ATOM 842 C CA . TRP A 1 106 ? 10.883 7.484 -4.146 1.00 84.81 106 TRP A CA 1
ATOM 843 C C . TRP A 1 106 ? 11.882 6.331 -4.105 1.00 84.81 106 TRP A C 1
ATOM 845 O O . TRP A 1 106 ? 13.005 6.474 -4.578 1.00 84.81 106 TRP A O 1
ATOM 855 N N . HIS A 1 107 ? 11.470 5.170 -3.601 1.00 80.31 107 HIS A N 1
ATOM 856 C CA . HIS A 1 107 ? 12.299 3.971 -3.582 1.00 80.31 107 HIS A CA 1
ATOM 857 C C . HIS A 1 107 ? 12.716 3.558 -5.001 1.00 80.31 107 HIS A C 1
ATOM 859 O O . HIS A 1 107 ? 13.891 3.306 -5.250 1.00 80.31 107 HIS A O 1
ATOM 865 N N . ALA A 1 108 ? 11.787 3.564 -5.959 1.00 77.19 108 ALA A N 1
ATOM 866 C CA . ALA A 1 108 ? 12.072 3.289 -7.363 1.00 77.19 108 ALA A CA 1
ATOM 867 C C . ALA A 1 108 ? 13.068 4.298 -7.957 1.00 77.19 108 ALA A C 1
ATOM 869 O O . ALA A 1 108 ? 13.987 3.901 -8.673 1.00 77.19 108 ALA A O 1
ATOM 870 N N . TRP A 1 109 ? 12.943 5.587 -7.629 1.00 77.69 109 TRP A N 1
ATOM 871 C CA . TRP A 1 109 ? 13.891 6.611 -8.073 1.00 77.69 109 TRP A CA 1
ATOM 872 C C . TRP A 1 109 ? 15.305 6.405 -7.502 1.00 77.69 109 TRP A C 1
ATOM 874 O O . TRP A 1 109 ? 16.290 6.555 -8.228 1.00 77.69 109 TRP A O 1
ATOM 884 N N . LEU A 1 110 ? 15.403 6.020 -6.226 1.00 78.38 110 LEU A N 1
ATOM 885 C CA . LEU A 1 110 ? 16.667 5.851 -5.500 1.00 78.38 110 LEU A CA 1
ATOM 886 C C . LEU A 1 110 ? 17.382 4.518 -5.796 1.00 78.38 110 LEU A C 1
ATOM 888 O O . LEU A 1 110 ? 18.588 4.404 -5.565 1.00 78.38 110 LEU A O 1
ATOM 892 N N . MET A 1 111 ? 16.680 3.508 -6.319 1.00 68.69 111 MET A N 1
ATOM 893 C CA . MET A 1 111 ? 17.259 2.183 -6.563 1.00 68.69 111 MET A CA 1
ATOM 894 C C . MET A 1 111 ? 18.210 2.136 -7.785 1.00 68.69 111 MET A C 1
ATOM 896 O O . MET A 1 111 ? 18.003 2.814 -8.800 1.00 68.69 111 MET A O 1
ATOM 900 N N . PRO A 1 112 ? 19.292 1.330 -7.725 1.00 58.66 112 PRO A N 1
ATOM 901 C CA . PRO A 1 112 ? 20.236 1.172 -8.832 1.00 58.66 112 PRO A CA 1
ATOM 902 C C . PRO A 1 112 ? 19.643 0.392 -10.025 1.00 58.66 112 PRO A C 1
ATOM 904 O O . PRO A 1 112 ? 18.778 -0.461 -9.866 1.00 58.66 112 PRO A O 1
ATOM 907 N N . ARG A 1 113 ? 20.167 0.680 -11.229 1.00 59.00 113 ARG A N 1
ATOM 908 C CA . ARG A 1 113 ? 19.652 0.339 -12.580 1.00 59.00 113 ARG A CA 1
ATOM 909 C C . ARG A 1 113 ? 19.424 -1.145 -12.922 1.00 59.00 113 ARG A C 1
ATOM 911 O O . ARG A 1 113 ? 18.979 -1.420 -14.029 1.00 59.00 113 ARG A O 1
ATOM 918 N N . GLY A 1 114 ? 19.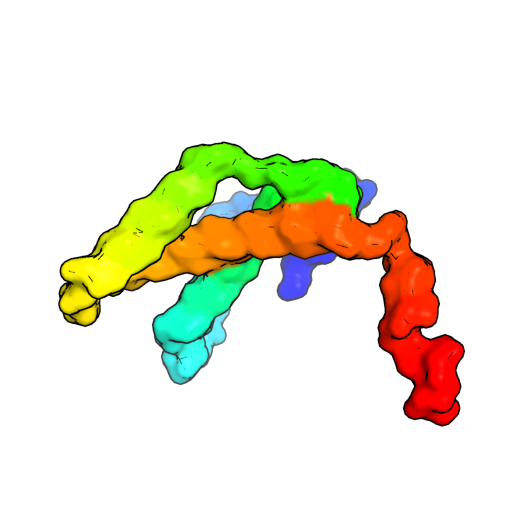731 -2.100 -12.049 1.00 59.53 114 GLY A N 1
ATOM 919 C CA . GLY A 1 114 ? 19.546 -3.510 -12.381 1.00 59.53 114 GLY A CA 1
ATOM 920 C C . GLY A 1 114 ? 19.746 -4.441 -11.199 1.00 59.53 114 GLY A C 1
ATOM 921 O O . GLY A 1 114 ? 20.595 -4.200 -10.338 1.00 59.53 114 GLY A O 1
ATOM 922 N N . HIS A 1 115 ? 18.995 -5.543 -11.207 1.00 54.69 115 HIS A N 1
ATOM 923 C CA . HIS A 1 115 ? 19.128 -6.657 -10.267 1.00 54.69 115 HIS A CA 1
ATOM 924 C C . HIS A 1 115 ? 20.600 -7.083 -10.096 1.00 54.69 115 HIS A C 1
ATOM 926 O O . HIS A 1 115 ? 21.045 -7.318 -8.980 1.00 54.69 115 HIS A O 1
ATOM 932 N N . ALA A 1 116 ? 21.400 -7.044 -11.168 1.00 54.28 116 ALA A N 1
ATOM 933 C CA . ALA A 1 116 ? 22.835 -7.334 -11.140 1.00 54.28 116 ALA A CA 1
ATOM 934 C C . ALA A 1 116 ? 23.668 -6.394 -10.240 1.00 54.28 116 ALA A C 1
ATOM 936 O O . ALA A 1 116 ? 24.553 -6.870 -9.533 1.00 54.28 116 ALA A O 1
ATOM 937 N N . VAL A 1 117 ? 23.374 -5.087 -10.213 1.00 60.09 117 VAL A N 1
ATOM 938 C CA . VAL A 1 117 ? 24.100 -4.097 -9.387 1.00 60.09 117 VAL A CA 1
ATOM 939 C C . VAL A 1 117 ? 23.667 -4.184 -7.922 1.00 60.09 117 VAL A C 1
ATOM 941 O O . VAL A 1 117 ? 24.481 -4.014 -7.016 1.00 60.09 117 VAL A O 1
ATOM 944 N N . TRP A 1 118 ? 22.389 -4.484 -7.678 1.00 62.59 118 TRP A N 1
ATOM 945 C CA . TRP A 1 118 ? 21.883 -4.738 -6.329 1.00 62.59 118 TRP A CA 1
ATOM 946 C C . TRP A 1 118 ? 22.471 -6.033 -5.749 1.00 62.59 118 TRP A C 1
ATOM 948 O O . TRP A 1 118 ? 23.025 -6.006 -4.653 1.00 62.59 118 TRP A O 1
ATOM 958 N N . VAL A 1 119 ? 22.470 -7.127 -6.522 1.00 59.16 119 VAL A N 1
ATOM 959 C CA . VAL A 1 119 ? 23.126 -8.397 -6.166 1.00 59.16 119 VAL A CA 1
ATOM 960 C C . VAL A 1 119 ? 24.628 -8.188 -5.951 1.00 59.16 119 VAL A C 1
ATOM 962 O O . VAL A 1 119 ? 25.166 -8.711 -4.986 1.00 59.16 119 VAL A O 1
ATOM 965 N N . GLN A 1 120 ? 25.318 -7.379 -6.761 1.00 61.62 120 GLN A N 1
ATOM 966 C CA . GLN A 1 120 ? 26.731 -7.052 -6.514 1.00 61.62 120 GLN A CA 1
ATOM 967 C C . GLN A 1 120 ? 26.975 -6.333 -5.181 1.00 61.62 120 GLN A C 1
ATOM 969 O O . GLN A 1 120 ? 28.006 -6.562 -4.565 1.00 61.62 120 GLN A O 1
ATOM 974 N N . ARG A 1 121 ? 26.060 -5.463 -4.734 1.00 60.69 121 ARG A N 1
ATOM 975 C CA . ARG A 1 121 ? 26.228 -4.698 -3.487 1.00 60.69 121 ARG A CA 1
ATOM 976 C C . ARG A 1 121 ? 25.751 -5.437 -2.238 1.00 60.69 121 ARG A C 1
ATOM 978 O O . ARG A 1 121 ? 26.259 -5.161 -1.159 1.00 60.69 121 ARG A O 1
ATOM 985 N N . GLN A 1 122 ? 24.750 -6.305 -2.364 1.00 62.78 122 GLN A N 1
ATOM 986 C CA . GLN A 1 122 ? 24.016 -6.880 -1.228 1.00 62.78 122 GLN A CA 1
ATOM 987 C C . GLN A 1 122 ? 24.085 -8.414 -1.157 1.00 62.78 122 GLN A C 1
ATOM 989 O O . GLN A 1 122 ? 23.634 -8.998 -0.175 1.00 62.78 122 GLN A O 1
ATOM 994 N N . SER A 1 123 ? 24.634 -9.102 -2.166 1.00 54.19 123 SER A N 1
ATOM 995 C CA . SER A 1 123 ? 24.756 -10.562 -2.121 1.00 54.19 123 SER A CA 1
ATOM 996 C C . SER A 1 123 ? 25.852 -10.990 -1.151 1.00 54.19 123 SER A C 1
ATOM 998 O O . SER A 1 123 ? 27.042 -10.843 -1.425 1.00 54.19 123 SER A O 1
ATOM 1000 N N . GLN A 1 124 ? 25.436 -11.614 -0.050 1.00 56.72 124 GLN A N 1
ATOM 1001 C CA . GLN A 1 124 ? 26.323 -12.250 0.929 1.00 56.72 124 GLN A CA 1
ATOM 1002 C C . GLN A 1 124 ? 27.270 -13.281 0.285 1.00 56.72 124 GLN A C 1
ATOM 1004 O O . GLN A 1 124 ? 28.419 -13.390 0.698 1.00 56.72 124 GLN A O 1
ATOM 1009 N N . LYS A 1 125 ? 26.831 -13.961 -0.791 1.00 54.47 125 LYS A N 1
ATOM 1010 C CA . LYS A 1 125 ? 27.643 -14.914 -1.571 1.00 54.47 125 LYS A CA 1
ATOM 1011 C C . LYS A 1 125 ? 28.787 -14.274 -2.366 1.00 54.47 125 LYS A C 1
ATOM 1013 O O . LYS A 1 125 ? 29.758 -14.960 -2.645 1.00 54.47 125 LYS A O 1
ATOM 1018 N N . LYS A 1 126 ? 28.672 -13.007 -2.784 1.00 54.06 126 LYS A N 1
ATOM 1019 C CA . LYS A 1 126 ? 29.745 -12.302 -3.519 1.00 54.06 126 LYS A CA 1
ATOM 1020 C C . LYS A 1 126 ? 30.648 -11.464 -2.616 1.00 54.06 126 LYS A C 1
ATOM 1022 O O . LYS A 1 126 ? 31.757 -11.145 -3.024 1.00 54.06 126 LYS A O 1
ATOM 1027 N N . ASN A 1 127 ? 30.189 -11.140 -1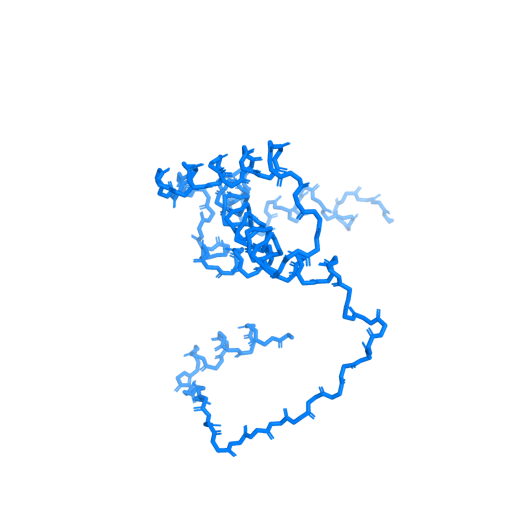.410 1.00 54.88 127 ASN A N 1
ATOM 1028 C CA . ASN A 1 127 ? 30.941 -10.366 -0.423 1.00 54.88 127 ASN A CA 1
ATOM 1029 C C . ASN A 1 127 ? 31.741 -11.248 0.559 1.00 54.88 127 ASN A C 1
ATOM 1031 O O . ASN A 1 127 ? 32.157 -10.741 1.594 1.00 54.88 127 ASN A O 1
ATOM 1035 N N . ASN A 1 128 ? 31.933 -12.544 0.262 1.00 53.75 128 ASN A N 1
ATOM 1036 C CA . ASN A 1 128 ? 32.646 -13.512 1.113 1.00 53.75 128 ASN A CA 1
ATOM 1037 C C . ASN A 1 128 ? 32.212 -13.479 2.590 1.00 53.75 128 ASN A C 1
ATOM 1039 O O . ASN A 1 128 ? 33.037 -13.531 3.495 1.00 53.75 128 ASN A O 1
ATOM 1043 N N . VAL A 1 129 ? 30.903 -13.369 2.839 1.00 57.91 129 VAL A N 1
ATOM 1044 C CA . VAL A 1 129 ? 30.335 -13.459 4.201 1.00 57.91 129 VAL A CA 1
ATOM 1045 C C . VAL A 1 129 ? 29.916 -14.907 4.526 1.00 57.91 129 VAL A C 1
ATOM 1047 O O . VAL A 1 129 ? 29.137 -15.144 5.444 1.00 57.91 129 VAL A O 1
ATOM 1050 N N . TYR A 1 130 ? 30.424 -15.868 3.751 1.00 48.53 130 TYR A N 1
ATOM 1051 C CA . TYR A 1 130 ? 30.338 -17.312 3.955 1.00 48.53 130 TYR A CA 1
ATOM 1052 C C . TYR A 1 130 ? 31.715 -17.922 3.738 1.00 48.53 130 TYR A C 1
ATOM 1054 O O . TYR A 1 130 ? 32.363 -17.508 2.747 1.00 48.53 130 TYR A O 1
#

Radius of gyration: 19.15 Å; chains: 1; bounding box: 53×36×42 Å

Sequence (130 aa):
MDFEFGIRCQSFGVRVVYEPAVVVSAPIDPACLTPRYFLRWAFKAGIARTGGIEAARQRPRVPPWMYRRFMEDAIALAFKPLPGTAEVFAQRMRKWRDMGAIANAWHAWLMPRGHAVWVQRQSQKKNNVY

Secondary structure (DSSP, 8-state):
--HHHHHHHHHTT------TT--------GGG--HHHHHHHHHHHHHTTTTGGGGTTS-----HHHHHHHHHHHHHHHH---TT-HHHHHHHHHHHHHHHHHHHHHHHHHS-S-HHHHHHHH-TTTTT--

pLDDT: mean 77.96, std 13.35, range [48.25, 94.0]